Protein AF-A0A7C1HY81-F1 (afdb_monomer_lite)

Foldseek 3Di:
DVVVCVVVVHDDDDPPVVQVVCVVVVNADEAADAPVDDFPPCCVVDDVVSVHHGYDHQDPPCNVVCVVVDDDDDDDDDDDDDD

Secondary structure (DSSP, 8-state):
-HHHHHHTT-----TTHHHHHHHHHT-S-EEEE-TTS-SSS-GGGS-GGG---EEEE--SSSHHHHHHHPPPPPPP-------

pLDDT: mean 91.55, std 5.14, range [68.75, 98.06]

Radius of gyration: 17.79 Å; chains: 1; bounding box: 35×22×66 Å

Sequence (83 aa):
MAVALYQACIPFHLSEAREIFNMVNGNDFIGIIPDTVFPRYCHSLFPDEDRVIDYMNLGYENTEAIIAAAHWYPPDRISVVRS

Structure (mmCIF, N/CA/C/O backbone):
data_AF-A0A7C1HY81-F1
#
_entry.id   AF-A0A7C1HY81-F1
#
loop_
_atom_site.group_PDB
_atom_site.id
_atom_site.type_symbol
_atom_site.label_atom_id
_atom_site.label_alt_id
_atom_site.label_comp_id
_atom_site.label_asym_id
_atom_site.label_entity_id
_atom_site.label_seq_id
_atom_site.pdbx_PDB_ins_code
_atom_site.Cartn_x
_atom_site.Cartn_y
_atom_site.Cartn_z
_atom_site.occupancy
_atom_site.B_iso_or_equiv
_atom_site.auth_seq_id
_atom_site.auth_comp_id
_atom_site.auth_asym_id
_atom_site.auth_atom_id
_atom_site.pdbx_PDB_model_num
ATOM 1 N N . MET A 1 1 ? -5.406 6.377 17.456 1.00 79.25 1 MET A N 1
ATOM 2 C CA . MET A 1 1 ? -6.813 6.569 17.884 1.00 79.25 1 MET A CA 1
ATOM 3 C C . MET A 1 1 ? -7.429 5.291 18.458 1.00 79.25 1 MET A C 1
ATOM 5 O O . MET A 1 1 ? -7.899 5.345 19.584 1.00 79.25 1 MET A O 1
ATOM 9 N N . ALA A 1 2 ? -7.365 4.144 17.765 1.00 90.12 2 ALA A N 1
ATOM 10 C CA . ALA A 1 2 ? -7.938 2.871 18.240 1.00 90.12 2 ALA A CA 1
ATOM 11 C C . ALA A 1 2 ? -7.485 2.448 19.656 1.00 90.12 2 ALA A C 1
ATOM 13 O O . ALA A 1 2 ? -8.313 2.092 20.487 1.00 90.12 2 ALA A O 1
ATOM 14 N N . VAL A 1 3 ? -6.188 2.572 19.968 1.00 92.88 3 VAL A N 1
ATOM 15 C CA . VAL A 1 3 ? -5.639 2.247 21.302 1.00 92.88 3 VAL A CA 1
ATOM 16 C C . VAL A 1 3 ? -6.292 3.072 22.418 1.00 92.88 3 VAL A C 1
ATOM 18 O O . VAL A 1 3 ? -6.613 2.530 23.470 1.00 92.88 3 VAL A O 1
ATOM 21 N N . ALA A 1 4 ? -6.544 4.362 22.184 1.00 96.69 4 ALA A N 1
ATOM 22 C CA . ALA A 1 4 ? -7.165 5.235 23.179 1.00 96.69 4 ALA A CA 1
ATOM 23 C C . ALA A 1 4 ? -8.639 4.865 23.431 1.00 96.69 4 ALA A C 1
ATOM 25 O O . ALA A 1 4 ? -9.079 4.865 24.577 1.00 96.69 4 ALA A O 1
ATOM 26 N N . LEU A 1 5 ? -9.388 4.499 22.381 1.00 96.31 5 LEU A N 1
ATOM 27 C CA . LEU A 1 5 ? -10.774 4.023 22.510 1.00 96.31 5 LEU A CA 1
ATOM 28 C C . LEU A 1 5 ? -10.844 2.717 23.307 1.00 96.31 5 LEU A C 1
ATOM 30 O O . LEU A 1 5 ? -11.678 2.588 24.201 1.00 96.31 5 LEU A O 1
ATOM 34 N N . TYR A 1 6 ? -9.920 1.790 23.033 1.00 95.50 6 TYR A N 1
ATOM 35 C CA . TYR A 1 6 ? -9.784 0.545 23.786 1.00 95.50 6 TYR A CA 1
ATOM 36 C C . TYR A 1 6 ? -9.500 0.802 25.273 1.00 95.50 6 TYR A C 1
ATOM 38 O O . TYR A 1 6 ? -10.188 0.258 26.133 1.00 95.50 6 TYR A O 1
ATOM 46 N N . GLN A 1 7 ? -8.538 1.677 25.586 1.00 97.94 7 GLN A N 1
ATOM 47 C CA . GLN A 1 7 ? -8.190 2.039 26.967 1.00 97.94 7 GLN A CA 1
ATOM 48 C C . GLN A 1 7 ? -9.336 2.732 27.720 1.00 97.94 7 GLN A C 1
ATOM 50 O O . GLN A 1 7 ? -9.452 2.574 28.931 1.00 97.94 7 GLN A O 1
ATOM 55 N N . ALA A 1 8 ? -10.184 3.479 27.012 1.00 98.00 8 ALA A N 1
ATOM 56 C CA . ALA A 1 8 ? -11.361 4.138 27.572 1.00 98.00 8 ALA A CA 1
ATOM 57 C C . ALA A 1 8 ? -12.605 3.227 27.643 1.00 98.00 8 ALA A C 1
ATOM 59 O O . ALA A 1 8 ? -13.681 3.704 28.003 1.00 98.00 8 ALA A O 1
ATOM 60 N N . CYS A 1 9 ? -12.485 1.941 27.287 1.00 97.06 9 CYS A N 1
ATOM 61 C CA . CYS A 1 9 ? -13.599 0.990 27.201 1.00 97.06 9 CYS A CA 1
ATOM 62 C C . CYS A 1 9 ? -14.748 1.462 26.285 1.00 97.06 9 CYS A C 1
ATOM 64 O O . CYS A 1 9 ? -15.909 1.117 26.508 1.00 97.06 9 CYS A O 1
ATOM 66 N N . ILE A 1 10 ? -14.440 2.251 25.253 1.00 98.06 10 ILE A N 1
ATOM 67 C CA . ILE A 1 10 ? -15.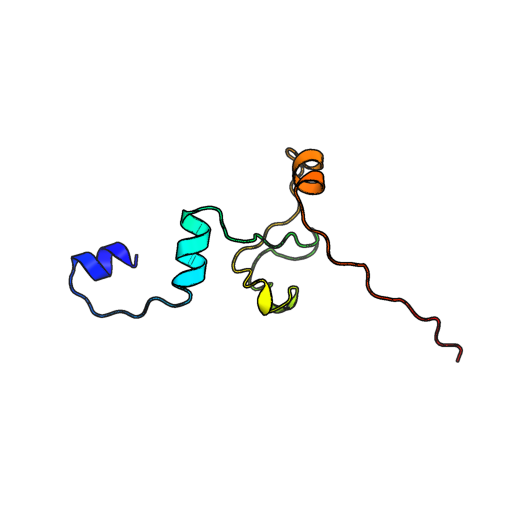425 2.730 24.278 1.00 98.06 10 ILE A CA 1
ATOM 68 C C . ILE A 1 10 ? -15.550 1.673 23.175 1.00 98.06 10 ILE A C 1
ATOM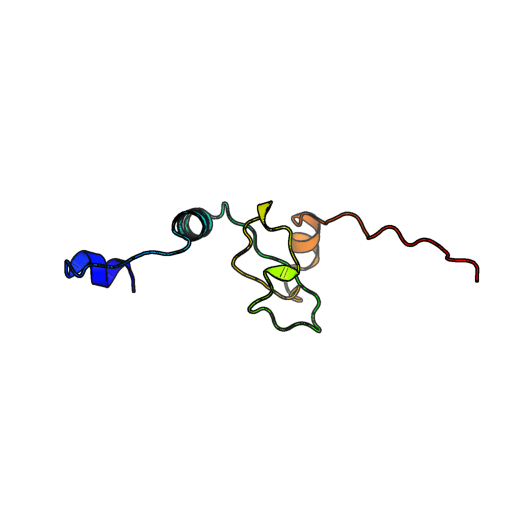 70 O O . ILE A 1 10 ? -14.533 1.345 22.568 1.00 98.06 10 ILE A O 1
ATOM 74 N N . PRO A 1 11 ? -16.750 1.141 22.871 1.00 96.94 11 PRO A N 1
ATOM 75 C CA . PRO A 1 11 ? -16.928 0.199 21.770 1.00 96.94 11 PRO A CA 1
ATOM 76 C C . PRO A 1 11 ? -16.563 0.829 20.423 1.00 96.94 11 PRO A C 1
ATOM 78 O O . PRO A 1 11 ? -17.004 1.933 20.104 1.00 96.94 11 PRO A O 1
ATOM 81 N N . PHE A 1 12 ? -15.788 0.114 19.613 1.00 95.44 12 PHE A N 1
ATOM 82 C CA . PHE A 1 12 ? -15.426 0.541 18.265 1.00 95.44 12 PHE A CA 1
ATOM 83 C C . PHE A 1 12 ? -15.234 -0.663 17.344 1.00 95.44 12 PHE A C 1
ATOM 85 O O . PHE A 1 12 ? -15.068 -1.796 17.796 1.00 95.44 12 PHE A O 1
ATOM 92 N N . HIS A 1 13 ? -15.234 -0.394 16.043 1.00 94.44 13 HIS A N 1
ATOM 93 C CA . HIS A 1 13 ? -14.869 -1.353 15.011 1.00 94.44 13 HIS A CA 1
ATOM 94 C C . HIS A 1 13 ? -13.538 -0.924 14.390 1.00 94.44 13 HIS A C 1
ATOM 96 O O . HIS A 1 13 ? -13.403 0.221 13.958 1.00 94.44 13 HIS A O 1
ATOM 102 N N . LEU A 1 14 ? -12.561 -1.832 14.351 1.00 91.81 14 LEU A N 1
ATOM 103 C CA . LEU A 1 14 ? -11.303 -1.622 13.640 1.00 91.81 14 LEU A CA 1
ATOM 104 C C . LEU A 1 14 ? -11.408 -2.268 12.258 1.00 91.81 14 LEU A C 1
ATOM 106 O O . LEU A 1 14 ? -11.282 -3.485 12.130 1.00 91.81 14 LEU A O 1
ATOM 110 N N . SER A 1 15 ? -11.669 -1.457 11.234 1.00 89.50 15 SER A N 1
ATOM 111 C CA . SER A 1 15 ? -11.560 -1.905 9.845 1.00 89.50 15 SER A CA 1
ATOM 112 C C . SER A 1 15 ? -10.110 -2.250 9.515 1.00 89.50 15 SER A C 1
ATOM 114 O O . SER A 1 15 ? -9.193 -1.694 10.117 1.00 89.50 15 SER A O 1
ATOM 116 N N . GLU A 1 16 ? -9.918 -3.173 8.570 1.00 88.38 16 GLU A N 1
ATOM 117 C CA . GLU A 1 16 ? -8.593 -3.520 8.030 1.00 88.38 16 GLU A CA 1
ATOM 118 C C . GLU A 1 16 ? -7.574 -3.943 9.108 1.00 88.38 16 GLU A C 1
ATOM 120 O O . GLU A 1 16 ? -6.369 -3.721 9.004 1.00 88.38 16 GLU A O 1
ATOM 125 N N . ALA A 1 17 ? -8.055 -4.558 10.197 1.00 91.31 17 ALA A N 1
ATOM 126 C CA . ALA A 1 17 ? -7.216 -4.911 11.342 1.00 91.31 17 ALA A CA 1
ATOM 127 C C . ALA A 1 17 ? -6.033 -5.819 10.960 1.00 91.31 17 ALA A C 1
ATOM 129 O O . ALA A 1 17 ? -4.970 -5.738 11.574 1.00 91.31 17 ALA A O 1
ATOM 130 N N . ARG A 1 18 ? -6.210 -6.671 9.940 1.00 92.25 18 ARG A N 1
ATOM 131 C CA . ARG A 1 18 ? -5.154 -7.545 9.419 1.00 92.25 18 ARG A CA 1
ATOM 132 C C . ARG A 1 18 ? -4.074 -6.746 8.693 1.00 92.25 18 ARG A C 1
ATOM 134 O O . ARG A 1 18 ? -2.896 -7.019 8.887 1.00 92.25 18 ARG A O 1
ATOM 141 N N . GLU A 1 19 ? -4.467 -5.766 7.894 1.00 92.94 19 GLU A N 1
ATOM 142 C CA . GLU A 1 19 ? -3.556 -4.931 7.111 1.00 92.94 19 GLU A CA 1
ATOM 143 C C . GLU A 1 19 ? -2.768 -4.017 8.048 1.00 92.94 19 GLU A C 1
ATOM 145 O O . GLU A 1 19 ? -1.546 -3.959 7.969 1.00 92.94 19 GLU A O 1
ATOM 150 N N . ILE A 1 20 ? -3.446 -3.421 9.035 1.00 91.56 20 ILE A N 1
ATOM 151 C CA . ILE A 1 20 ? -2.803 -2.639 10.099 1.00 91.56 20 ILE A CA 1
ATOM 152 C C . ILE A 1 20 ? -1.801 -3.500 10.878 1.00 91.56 20 ILE A C 1
ATOM 154 O O . ILE A 1 20 ? -0.701 -3.045 11.187 1.00 91.56 20 ILE A O 1
ATOM 158 N N . PHE A 1 21 ? -2.157 -4.747 11.202 1.00 93.12 21 PHE A N 1
ATOM 159 C CA . PHE A 1 21 ? -1.237 -5.664 11.871 1.00 93.12 21 PHE A CA 1
ATOM 160 C C . PHE A 1 21 ? -0.012 -5.976 11.003 1.00 93.12 21 PHE A C 1
ATOM 162 O O . PHE A 1 21 ? 1.109 -5.958 11.510 1.00 93.12 21 PHE A O 1
ATOM 169 N N . ASN A 1 22 ? -0.200 -6.230 9.708 1.00 94.94 22 ASN A N 1
ATOM 170 C CA . ASN A 1 22 ? 0.904 -6.473 8.782 1.00 94.94 22 ASN A CA 1
ATOM 171 C C . ASN A 1 22 ? 1.823 -5.251 8.663 1.00 94.94 22 ASN A C 1
ATOM 173 O O . ASN A 1 22 ? 3.032 -5.423 8.781 1.00 94.94 22 ASN A O 1
ATOM 177 N N . MET A 1 23 ? 1.256 -4.046 8.559 1.00 92.81 23 MET A N 1
ATOM 178 C CA . MET A 1 23 ? 1.991 -2.778 8.5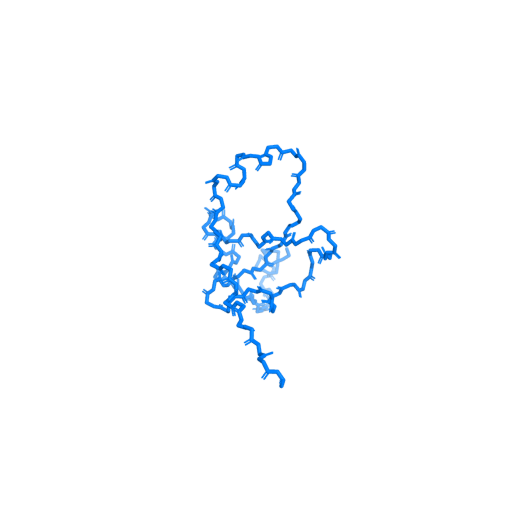09 1.00 92.81 23 MET A CA 1
ATOM 179 C C . MET A 1 23 ? 2.889 -2.572 9.726 1.00 92.81 23 MET A C 1
ATOM 181 O O . MET A 1 23 ? 4.067 -2.251 9.600 1.00 92.81 23 MET A O 1
ATOM 185 N N . VAL A 1 24 ? 2.374 -2.833 10.930 1.00 92.62 24 VAL A N 1
ATOM 186 C CA . VAL A 1 24 ? 3.176 -2.716 12.161 1.00 92.62 24 VAL A CA 1
ATOM 187 C C . VAL A 1 24 ? 4.341 -3.717 12.193 1.00 92.62 24 VAL A C 1
ATOM 189 O O . VAL A 1 24 ? 5.362 -3.441 12.819 1.00 92.62 24 VAL A O 1
ATOM 192 N N . ASN A 1 25 ? 4.209 -4.864 11.522 1.00 95.44 25 ASN A N 1
ATOM 193 C CA . ASN A 1 25 ? 5.255 -5.886 11.448 1.00 95.44 25 ASN A CA 1
ATOM 194 C C . ASN A 1 25 ? 6.151 -5.766 10.199 1.00 95.44 25 ASN A C 1
ATOM 196 O O . ASN A 1 25 ? 7.089 -6.550 10.077 1.00 95.44 25 ASN A O 1
ATOM 200 N N . GLY A 1 26 ? 5.873 -4.831 9.281 1.00 93.81 26 GLY A N 1
ATOM 201 C CA . GLY A 1 26 ? 6.569 -4.719 7.993 1.00 93.81 26 GLY A CA 1
ATOM 202 C C . GLY A 1 26 ? 6.326 -5.904 7.049 1.00 93.81 26 GLY A C 1
ATOM 203 O O . GLY A 1 26 ? 7.196 -6.242 6.252 1.00 93.81 26 GLY A O 1
ATOM 204 N N . ASN A 1 27 ? 5.177 -6.571 7.186 1.00 94.44 27 ASN A N 1
ATOM 205 C CA . ASN A 1 27 ? 4.747 -7.690 6.336 1.00 94.44 27 ASN A CA 1
ATOM 206 C C . ASN A 1 27 ? 3.716 -7.262 5.277 1.00 94.44 27 ASN A C 1
ATOM 208 O O . ASN A 1 27 ? 3.123 -8.108 4.608 1.00 94.44 27 ASN A O 1
ATOM 212 N N . ASP A 1 28 ? 3.403 -5.975 5.215 1.00 94.12 28 ASP A N 1
ATOM 213 C CA . ASP A 1 28 ? 2.497 -5.364 4.256 1.00 94.12 28 ASP A CA 1
ATOM 214 C C . ASP A 1 28 ? 3.203 -5.008 2.943 1.00 94.12 28 ASP A C 1
ATOM 216 O O . ASP A 1 28 ? 4.422 -5.104 2.801 1.00 94.12 28 ASP A O 1
ATOM 220 N N . PHE A 1 29 ? 2.397 -4.593 1.970 1.00 93.50 29 PHE A N 1
ATOM 221 C CA . PHE A 1 29 ? 2.869 -4.061 0.703 1.00 93.50 29 PHE A CA 1
ATOM 222 C C . PHE A 1 29 ? 2.534 -2.576 0.613 1.00 93.50 29 PHE A C 1
ATOM 224 O O . PHE A 1 29 ? 1.419 -2.163 0.937 1.00 93.50 29 PHE A O 1
ATOM 231 N N . ILE A 1 30 ? 3.485 -1.798 0.098 1.00 94.25 30 ILE A N 1
ATOM 232 C CA . ILE A 1 30 ? 3.272 -0.411 -0.314 1.00 94.25 30 ILE A CA 1
ATOM 233 C C . ILE A 1 30 ? 3.203 -0.388 -1.838 1.00 94.25 30 ILE A C 1
ATOM 235 O O . ILE A 1 30 ? 4.127 -0.838 -2.520 1.00 94.25 30 ILE A O 1
ATOM 239 N N . GLY A 1 31 ? 2.113 0.145 -2.382 1.00 95.19 31 GLY A N 1
ATOM 240 C CA . GLY A 1 31 ? 1.935 0.266 -3.822 1.00 95.19 31 GLY A CA 1
ATOM 241 C C . GLY A 1 31 ? 2.773 1.408 -4.387 1.00 95.19 31 GLY A C 1
ATOM 242 O O . GLY A 1 31 ? 2.509 2.575 -4.091 1.00 95.19 31 GLY A O 1
ATOM 243 N N . ILE A 1 32 ? 3.756 1.089 -5.230 1.00 94.88 32 ILE A N 1
ATOM 244 C CA . ILE A 1 32 ? 4.526 2.096 -5.970 1.00 94.88 32 ILE A CA 1
ATOM 245 C C . ILE A 1 32 ? 3.715 2.518 -7.195 1.00 94.88 32 ILE A C 1
ATOM 247 O O . ILE A 1 32 ? 3.421 1.700 -8.067 1.00 94.88 32 ILE A O 1
ATOM 251 N N . ILE A 1 33 ? 3.349 3.795 -7.260 1.00 94.56 33 ILE A N 1
ATOM 252 C CA . ILE A 1 33 ? 2.509 4.359 -8.319 1.00 94.56 33 ILE A CA 1
ATOM 253 C C . ILE A 1 33 ? 3.272 5.391 -9.165 1.00 94.56 33 ILE A C 1
ATOM 255 O O . ILE A 1 33 ? 4.245 5.984 -8.689 1.00 94.56 33 ILE A O 1
ATOM 259 N N . PRO A 1 34 ? 2.830 5.658 -10.410 1.00 92.12 34 PRO A N 1
ATOM 260 C CA . PRO A 1 34 ? 3.451 6.674 -11.255 1.00 92.12 34 PRO A CA 1
ATOM 261 C C . PRO A 1 34 ? 3.429 8.061 -10.610 1.00 92.12 34 PRO A C 1
ATOM 263 O O . PRO A 1 34 ? 2.434 8.438 -9.995 1.00 92.12 34 PRO A O 1
ATOM 266 N N . ASP A 1 35 ? 4.470 8.861 -10.840 1.00 92.56 35 ASP A N 1
ATOM 267 C CA . ASP A 1 35 ? 4.615 10.222 -10.288 1.00 92.56 35 ASP A CA 1
ATOM 268 C C . ASP A 1 35 ? 3.483 11.183 -10.679 1.00 92.56 35 ASP A C 1
ATOM 270 O O . ASP A 1 35 ? 3.254 12.204 -10.033 1.00 92.56 35 ASP A O 1
ATOM 274 N N . THR A 1 36 ? 2.750 10.866 -11.745 1.00 93.69 36 THR A N 1
ATOM 275 C CA . THR A 1 36 ? 1.592 11.641 -12.202 1.00 93.69 36 THR A CA 1
ATOM 276 C C . THR A 1 36 ? 0.321 11.362 -11.398 1.00 93.69 36 THR A C 1
ATOM 278 O O . THR A 1 36 ? -0.689 12.031 -11.611 1.00 93.69 36 THR A O 1
ATOM 281 N N . VAL A 1 37 ? 0.333 10.356 -10.522 1.00 94.69 37 VAL A N 1
ATOM 282 C CA . VAL A 1 37 ? -0.809 9.937 -9.708 1.00 94.69 37 VAL A CA 1
ATOM 283 C C . VAL A 1 37 ? -0.541 10.303 -8.252 1.00 94.69 37 VAL A C 1
ATOM 285 O O . VAL A 1 37 ? 0.534 10.049 -7.713 1.00 94.69 37 VAL A O 1
ATOM 288 N N . PHE A 1 38 ? -1.532 10.911 -7.603 1.00 95.00 38 PHE A N 1
ATOM 289 C CA . PHE A 1 38 ? -1.440 11.250 -6.188 1.00 95.00 38 PHE A CA 1
ATOM 290 C C . PHE A 1 38 ? -1.591 9.976 -5.335 1.00 95.00 38 PHE A C 1
ATOM 292 O O . PHE A 1 38 ? -2.566 9.254 -5.548 1.00 95.00 38 PHE A O 1
ATOM 299 N N . PRO A 1 39 ? -0.696 9.695 -4.366 1.00 94.62 39 PRO A N 1
ATOM 300 C CA . PRO A 1 39 ? -0.635 8.427 -3.629 1.00 94.62 39 PRO A CA 1
ATOM 301 C C . PRO A 1 39 ? -1.698 8.333 -2.532 1.00 94.62 39 PRO A C 1
ATOM 303 O O . PRO A 1 39 ? -1.408 8.185 -1.349 1.00 94.62 39 PRO A O 1
ATOM 306 N N . ARG A 1 40 ? -2.967 8.459 -2.917 1.00 92.06 40 ARG A N 1
ATOM 307 C CA . ARG A 1 40 ? -4.118 8.205 -2.053 1.00 92.06 40 ARG A CA 1
ATOM 308 C C . ARG A 1 40 ? -5.248 7.598 -2.855 1.00 92.06 40 ARG A C 1
ATOM 310 O O . ARG A 1 40 ? -5.528 8.033 -3.967 1.00 92.06 40 ARG A O 1
ATOM 317 N N . TYR A 1 41 ? -5.957 6.669 -2.219 1.00 89.19 41 TYR A N 1
ATOM 318 C CA . TYR A 1 41 ? -7.126 6.004 -2.797 1.00 89.19 41 TYR A CA 1
ATOM 319 C C . TYR A 1 41 ? -6.803 5.227 -4.085 1.00 89.19 41 TYR A C 1
ATOM 321 O O . TYR A 1 41 ? -7.634 5.140 -4.983 1.00 89.19 41 TYR A O 1
ATOM 329 N N . CYS A 1 42 ? -5.609 4.635 -4.167 1.00 94.44 42 CYS A N 1
ATOM 330 C CA . CYS A 1 42 ? -5.128 3.922 -5.353 1.00 94.44 42 CYS A CA 1
ATOM 331 C C . CYS A 1 42 ? -5.439 2.416 -5.346 1.00 94.44 42 CYS A C 1
ATOM 333 O O . CYS A 1 42 ? -4.851 1.681 -6.133 1.00 94.44 42 CYS A O 1
ATOM 335 N N . HIS A 1 43 ? -6.367 1.956 -4.500 1.00 92.19 43 HIS A N 1
ATOM 336 C CA . HIS A 1 43 ? -6.723 0.537 -4.345 1.00 92.19 43 HIS A CA 1
ATOM 337 C C . HIS A 1 43 ? -7.035 -0.143 -5.680 1.00 92.19 43 HIS A C 1
ATOM 339 O O . HIS A 1 43 ? -6.570 -1.244 -5.927 1.00 92.19 43 HIS A O 1
ATOM 345 N N . SER A 1 44 ? -7.732 0.547 -6.589 1.00 92.94 44 SER A N 1
ATOM 346 C CA . SER A 1 44 ? -8.102 -0.008 -7.895 1.00 92.94 44 SER A CA 1
ATOM 347 C C . SER A 1 44 ? -6.942 -0.158 -8.886 1.00 92.94 44 SER A C 1
ATOM 349 O O . SER A 1 44 ? -7.170 -0.616 -10.002 1.00 92.94 44 SER A O 1
ATOM 351 N N . LEU A 1 45 ? -5.733 0.302 -8.546 1.00 92.88 45 LEU A N 1
ATOM 352 C CA . LEU A 1 45 ? -4.537 0.136 -9.382 1.00 92.88 45 LEU A CA 1
ATOM 353 C C . LEU A 1 45 ? -3.788 -1.168 -9.086 1.00 92.88 45 LEU A C 1
ATOM 355 O O . LEU A 1 45 ? -2.862 -1.505 -9.819 1.00 92.88 45 LEU A O 1
ATOM 359 N N . PHE A 1 46 ? -4.177 -1.883 -8.031 1.00 93.38 46 PHE A N 1
ATOM 360 C CA . PHE A 1 46 ? -3.547 -3.121 -7.592 1.00 93.38 46 PHE A CA 1
ATOM 361 C C . PHE A 1 46 ? -4.598 -4.238 -7.498 1.00 93.38 46 PHE A C 1
ATOM 363 O O . PHE A 1 46 ? -5.778 -3.946 -7.300 1.00 93.38 46 PHE A O 1
ATOM 370 N N . PRO A 1 47 ? -4.201 -5.512 -7.646 1.00 93.00 47 PRO A N 1
ATOM 371 C CA . PRO A 1 47 ? -5.075 -6.643 -7.353 1.00 93.00 47 PRO A CA 1
ATOM 372 C C . PRO A 1 47 ? -5.583 -6.616 -5.904 1.00 93.00 47 PRO A C 1
ATOM 374 O O . PRO A 1 47 ? -4.824 -6.344 -4.970 1.00 93.00 47 PRO A O 1
ATOM 377 N N . ASP A 1 48 ? -6.858 -6.958 -5.699 1.00 92.00 48 ASP A N 1
ATOM 378 C CA . ASP A 1 48 ? -7.475 -7.008 -4.364 1.00 92.00 48 ASP A CA 1
ATOM 379 C C . ASP A 1 48 ? -6.778 -8.036 -3.450 1.00 92.00 48 ASP A C 1
ATOM 381 O O . ASP A 1 48 ? -6.763 -7.894 -2.221 1.00 92.00 48 ASP A O 1
ATOM 385 N N . GLU A 1 49 ? -6.185 -9.076 -4.042 1.00 92.00 49 GLU A N 1
ATOM 386 C CA . GLU A 1 49 ? -5.451 -10.136 -3.351 1.00 92.00 49 GLU A CA 1
ATOM 387 C C . GLU A 1 49 ? -4.190 -9.630 -2.646 1.00 92.00 49 GLU A C 1
ATOM 389 O O . GLU A 1 49 ? -3.811 -10.191 -1.614 1.00 92.00 49 GLU A O 1
ATOM 394 N N . ASP A 1 50 ? -3.578 -8.561 -3.161 1.00 91.75 50 ASP A N 1
ATOM 395 C CA . ASP A 1 50 ? -2.346 -7.991 -2.612 1.00 91.75 50 ASP A CA 1
ATOM 396 C C . ASP A 1 50 ? -2.618 -7.123 -1.376 1.00 91.75 50 ASP A C 1
ATOM 398 O O . ASP A 1 50 ? -1.719 -6.881 -0.572 1.00 91.75 50 ASP A O 1
ATOM 402 N N . ARG A 1 51 ? -3.878 -6.706 -1.176 1.00 92.50 51 ARG A N 1
ATOM 403 C CA . ARG A 1 51 ? -4.354 -5.989 0.023 1.00 92.50 51 ARG A CA 1
ATOM 404 C C . ARG A 1 51 ? -3.507 -4.755 0.361 1.00 92.50 51 ARG A C 1
ATOM 406 O O . ARG A 1 51 ? -3.251 -4.469 1.531 1.00 92.50 51 ARG A O 1
ATOM 413 N N . VAL A 1 52 ? -3.083 -4.026 -0.671 1.00 94.00 52 VAL A N 1
ATOM 414 C CA . VAL A 1 52 ? -2.301 -2.790 -0.555 1.00 94.00 52 VAL A CA 1
ATOM 415 C C . VAL A 1 52 ? -3.186 -1.673 0.001 1.00 94.00 52 VAL A C 1
ATOM 417 O O . VAL A 1 52 ? -4.161 -1.288 -0.648 1.00 94.00 52 VAL A O 1
ATOM 420 N N . ILE A 1 53 ? -2.827 -1.133 1.168 1.00 92.25 53 ILE A N 1
ATOM 421 C CA . ILE A 1 53 ? -3.565 -0.043 1.839 1.00 92.25 53 ILE A CA 1
ATOM 422 C C . ILE A 1 53 ? -2.791 1.280 1.914 1.00 92.25 53 ILE A C 1
ATOM 424 O O . ILE A 1 53 ? -3.362 2.297 2.309 1.00 92.25 53 ILE A O 1
ATOM 428 N N . ASP A 1 54 ? -1.513 1.284 1.525 1.00 93.75 54 ASP A N 1
ATOM 429 C CA . ASP A 1 54 ? -0.681 2.488 1.469 1.00 93.75 54 ASP A CA 1
ATOM 430 C C . ASP A 1 54 ? 0.080 2.576 0.142 1.00 93.75 54 ASP A C 1
ATOM 432 O O . ASP A 1 54 ? 0.365 1.565 -0.508 1.00 93.75 54 ASP A O 1
ATOM 436 N N . TYR A 1 55 ? 0.380 3.801 -0.282 1.00 95.19 55 TYR A N 1
ATOM 437 C CA . TYR A 1 55 ? 0.906 4.087 -1.614 1.00 95.19 55 TYR A CA 1
ATOM 438 C C . TYR A 1 55 ? 2.016 5.123 -1.5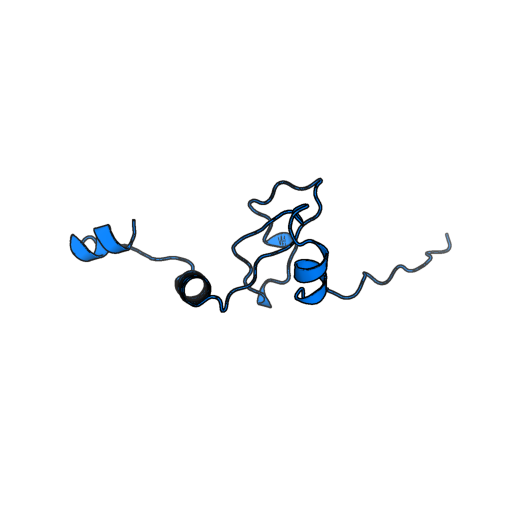62 1.00 95.19 55 TYR A C 1
ATOM 440 O O . TYR A 1 55 ? 2.002 6.048 -0.751 1.00 95.19 55 TYR A O 1
ATOM 448 N N . MET A 1 56 ? 2.945 5.021 -2.505 1.00 94.50 56 MET A N 1
ATOM 449 C CA . MET A 1 56 ? 3.988 6.019 -2.688 1.00 94.50 56 MET A CA 1
ATOM 450 C C . MET A 1 56 ? 4.297 6.230 -4.164 1.00 94.50 56 MET A C 1
ATOM 452 O O . MET A 1 56 ? 4.203 5.312 -4.975 1.00 94.50 56 MET A O 1
ATOM 456 N N . ASN A 1 57 ? 4.725 7.439 -4.505 1.00 94.50 57 ASN A N 1
ATOM 457 C CA . ASN A 1 57 ? 5.482 7.650 -5.732 1.00 94.50 57 ASN A CA 1
ATOM 458 C C . ASN A 1 57 ? 6.917 7.152 -5.525 1.00 94.50 57 ASN A C 1
ATOM 460 O O . ASN A 1 57 ? 7.418 7.146 -4.394 1.00 94.50 57 ASN A O 1
ATOM 464 N N . LEU A 1 58 ? 7.585 6.738 -6.602 1.00 91.62 58 LEU A N 1
ATOM 465 C CA . LEU A 1 58 ? 8.973 6.300 -6.511 1.00 91.62 58 LEU A CA 1
ATOM 466 C C . LEU A 1 58 ? 9.855 7.523 -6.228 1.00 91.62 58 LEU A C 1
ATOM 468 O O . LEU A 1 58 ? 10.101 8.351 -7.098 1.00 91.62 58 LEU A O 1
ATOM 472 N N . GLY A 1 59 ? 10.301 7.660 -4.980 1.00 84.62 59 GLY A N 1
ATOM 473 C CA . GLY A 1 59 ? 11.154 8.770 -4.571 1.00 84.62 59 GLY A CA 1
ATOM 474 C C . GLY A 1 59 ? 12.510 8.773 -5.285 1.00 84.62 59 GLY A C 1
ATOM 475 O O . GLY A 1 59 ? 12.964 7.765 -5.829 1.00 84.62 59 GLY A O 1
ATOM 476 N N . TYR A 1 60 ? 13.192 9.916 -5.226 1.00 87.31 60 TYR A N 1
ATOM 477 C CA . TYR A 1 60 ? 14.541 10.098 -5.783 1.00 87.31 60 TYR A CA 1
ATOM 478 C C . TYR A 1 60 ? 15.656 9.587 -4.857 1.00 87.31 60 TYR A C 1
ATOM 480 O O . TYR A 1 60 ? 16.820 9.514 -5.247 1.00 87.31 60 TYR A O 1
ATOM 488 N N . GLU A 1 61 ? 15.317 9.262 -3.610 1.00 89.94 61 GLU A N 1
ATOM 489 C CA . GLU A 1 61 ? 16.255 8.733 -2.628 1.00 89.94 61 GLU A CA 1
ATOM 490 C C . GLU A 1 61 ? 16.250 7.206 -2.678 1.00 89.94 61 GLU A C 1
ATOM 492 O O . GLU A 1 61 ? 15.198 6.577 -2.589 1.00 89.94 61 GLU A O 1
ATOM 497 N N . ASN A 1 62 ? 17.434 6.598 -2.797 1.00 89.12 62 ASN A N 1
ATOM 498 C CA . ASN A 1 62 ? 17.608 5.141 -2.831 1.00 89.12 62 ASN A CA 1
ATOM 499 C C . ASN A 1 62 ? 16.794 4.422 -3.926 1.00 89.12 62 ASN A C 1
ATOM 501 O O . ASN A 1 62 ? 16.504 3.234 -3.789 1.00 89.12 62 ASN A O 1
ATOM 505 N N . THR A 1 63 ? 16.465 5.113 -5.023 1.00 92.19 63 THR A N 1
ATOM 506 C CA . THR A 1 63 ? 15.623 4.610 -6.118 1.00 92.19 63 THR A CA 1
ATOM 507 C C . THR A 1 63 ? 16.049 3.222 -6.598 1.00 92.19 63 THR A C 1
ATOM 509 O O . THR A 1 63 ? 15.226 2.316 -6.651 1.00 92.19 63 THR A O 1
ATOM 512 N N . GLU A 1 64 ? 17.341 3.012 -6.858 1.00 94.56 64 GLU A N 1
ATOM 513 C CA . GLU A 1 64 ? 17.869 1.719 -7.321 1.00 94.56 64 GLU A CA 1
ATOM 514 C C . GLU A 1 64 ? 17.655 0.584 -6.309 1.00 94.56 64 GLU A C 1
ATOM 516 O O . GLU A 1 64 ? 17.309 -0.535 -6.685 1.00 94.56 64 GLU A O 1
ATOM 521 N N . ALA A 1 65 ? 17.818 0.863 -5.013 1.00 94.50 65 ALA A N 1
ATOM 522 C CA . ALA A 1 65 ? 17.598 -0.132 -3.967 1.00 94.50 65 ALA A CA 1
ATOM 523 C C . ALA A 1 65 ? 16.111 -0.493 -3.845 1.00 94.50 65 ALA A C 1
ATOM 525 O O . ALA A 1 65 ? 15.777 -1.664 -3.672 1.00 94.50 65 ALA A O 1
ATOM 526 N N . ILE A 1 66 ? 15.224 0.498 -3.988 1.00 93.00 66 ILE A N 1
ATOM 527 C CA . ILE A 1 66 ? 13.772 0.285 -3.995 1.00 93.00 66 ILE A CA 1
ATOM 528 C C . ILE A 1 66 ? 13.369 -0.534 -5.225 1.00 93.00 66 ILE A C 1
ATOM 530 O O . ILE A 1 66 ? 12.665 -1.528 -5.078 1.00 93.00 66 ILE A O 1
ATOM 534 N N . ILE A 1 67 ? 13.858 -0.180 -6.419 1.00 93.44 67 ILE A N 1
ATOM 535 C CA . ILE A 1 67 ? 13.578 -0.916 -7.663 1.00 93.44 67 ILE A CA 1
ATOM 536 C C . ILE A 1 67 ? 14.019 -2.377 -7.548 1.00 93.44 67 ILE A C 1
ATOM 538 O O . ILE A 1 67 ? 13.282 -3.267 -7.971 1.00 93.44 67 ILE A O 1
ATOM 542 N N . ALA A 1 68 ? 15.198 -2.626 -6.970 1.00 94.25 68 ALA A N 1
ATOM 543 C CA . ALA A 1 68 ? 15.736 -3.972 -6.795 1.00 94.25 68 ALA A CA 1
ATOM 544 C C . ALA A 1 68 ? 14.952 -4.811 -5.770 1.00 94.25 68 ALA A C 1
ATOM 546 O O . ALA A 1 68 ? 14.894 -6.032 -5.902 1.00 94.25 68 ALA A O 1
ATOM 547 N N . ALA A 1 69 ? 14.366 -4.173 -4.754 1.00 92.44 69 ALA A N 1
ATOM 548 C CA . ALA A 1 69 ? 13.539 -4.834 -3.745 1.00 92.44 69 ALA A CA 1
ATOM 549 C C . ALA A 1 69 ? 12.065 -4.982 -4.167 1.00 92.44 69 ALA A C 1
ATOM 551 O O . ALA A 1 69 ? 11.339 -5.784 -3.581 1.00 92.44 69 ALA A O 1
ATOM 552 N N . ALA A 1 70 ? 11.614 -4.208 -5.157 1.00 93.31 70 ALA A N 1
ATOM 553 C CA . ALA A 1 70 ? 10.225 -4.175 -5.583 1.00 93.31 70 ALA A CA 1
ATOM 554 C C . ALA A 1 70 ? 9.811 -5.445 -6.338 1.00 93.31 70 ALA A C 1
ATOM 556 O O . ALA A 1 70 ? 10.553 -6.010 -7.146 1.00 93.31 70 ALA A O 1
ATOM 557 N N . HIS A 1 71 ? 8.564 -5.855 -6.111 1.00 92.19 71 HIS A N 1
ATOM 558 C CA . HIS A 1 71 ? 7.894 -6.845 -6.938 1.00 92.19 71 HIS A CA 1
ATOM 559 C C . HIS A 1 71 ? 7.130 -6.134 -8.059 1.00 92.19 71 HIS A C 1
ATOM 561 O O . HIS A 1 71 ? 6.245 -5.324 -7.790 1.00 92.19 71 HIS A O 1
ATOM 567 N N . TRP A 1 72 ? 7.480 -6.427 -9.312 1.00 89.81 72 TRP A N 1
ATOM 568 C CA . TRP A 1 72 ? 6.873 -5.798 -10.485 1.00 89.81 72 TRP A CA 1
ATOM 569 C C . TRP A 1 72 ? 5.859 -6.728 -11.143 1.00 89.81 72 TRP A C 1
ATOM 571 O O . TRP A 1 72 ? 6.170 -7.883 -11.446 1.00 89.81 72 TRP A O 1
ATOM 581 N N . TYR A 1 73 ? 4.669 -6.200 -11.429 1.00 87.56 73 TYR A N 1
ATOM 582 C CA . TYR A 1 73 ? 3.689 -6.896 -12.254 1.00 87.56 73 TYR A CA 1
ATOM 583 C C . TYR A 1 73 ? 4.205 -7.048 -13.690 1.00 87.56 73 TYR A C 1
ATOM 585 O O . TYR A 1 73 ? 4.909 -6.166 -14.198 1.00 87.56 73 TYR A O 1
ATOM 593 N N . PRO A 1 74 ? 3.858 -8.149 -14.377 1.00 88.31 74 PRO A N 1
ATOM 594 C CA . PRO A 1 74 ? 4.162 -8.277 -15.790 1.00 88.31 74 PRO A CA 1
ATOM 595 C C . PRO A 1 74 ? 3.453 -7.164 -16.578 1.00 88.31 74 PRO A C 1
ATOM 597 O O . PRO A 1 74 ? 2.320 -6.811 -16.251 1.00 88.31 74 PRO A O 1
ATOM 600 N N . PRO A 1 75 ? 4.087 -6.618 -17.628 1.00 83.81 75 PRO A N 1
ATOM 601 C CA . PRO A 1 75 ? 3.453 -5.608 -18.459 1.00 83.81 75 PRO A CA 1
ATOM 602 C C . PRO A 1 75 ? 2.212 -6.176 -19.150 1.00 83.81 75 PRO A C 1
ATOM 604 O O . PRO A 1 75 ? 2.198 -7.339 -19.574 1.00 83.81 75 PRO A O 1
ATOM 607 N N . ASP A 1 76 ? 1.202 -5.326 -19.327 1.00 82.88 76 ASP A N 1
ATOM 608 C CA . ASP A 1 76 ? 0.007 -5.686 -20.080 1.00 82.88 76 ASP A CA 1
ATOM 609 C C . ASP A 1 76 ? 0.369 -6.139 -21.495 1.00 82.88 76 ASP A C 1
ATOM 611 O O . ASP A 1 76 ? 1.179 -5.531 -22.207 1.00 82.88 76 ASP A O 1
ATOM 615 N N . ARG A 1 77 ? -0.266 -7.226 -21.938 1.00 84.19 77 ARG A N 1
ATOM 616 C CA . ARG A 1 77 ? -0.051 -7.747 -23.285 1.00 84.19 77 ARG A CA 1
ATOM 617 C C . ARG A 1 77 ? -0.714 -6.825 -24.304 1.00 84.19 77 ARG A C 1
ATOM 619 O O . ARG A 1 77 ? -1.922 -6.883 -24.522 1.00 84.19 77 ARG A O 1
ATOM 626 N N . ILE A 1 78 ? 0.095 -6.042 -25.003 1.00 86.06 78 ILE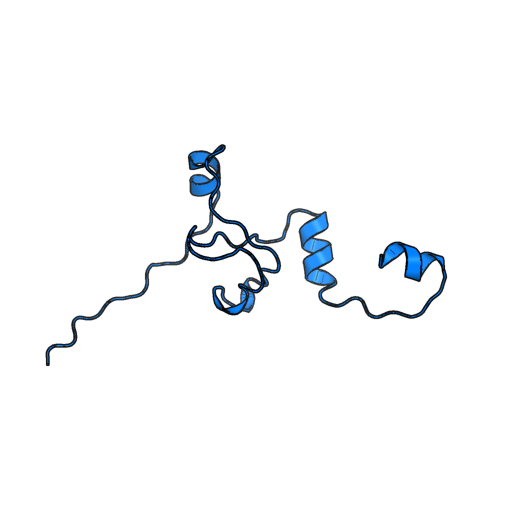 A N 1
ATOM 627 C CA . ILE A 1 78 ? -0.372 -5.227 -26.124 1.00 86.06 78 ILE A CA 1
ATOM 628 C C . ILE A 1 78 ? -0.607 -6.142 -27.334 1.00 86.06 78 ILE A C 1
ATOM 630 O O . ILE A 1 78 ? 0.266 -6.921 -27.724 1.00 86.06 78 ILE A O 1
ATOM 634 N N . SER A 1 79 ? -1.791 -6.055 -27.944 1.00 83.81 79 SER A N 1
ATOM 635 C CA . SER A 1 79 ? -2.103 -6.734 -29.205 1.00 83.81 79 SER A CA 1
ATOM 636 C C . SER A 1 79 ? -2.374 -5.709 -30.300 1.00 83.81 79 SER A C 1
ATOM 638 O O . SER A 1 79 ? -3.077 -4.722 -30.093 1.00 83.81 79 SER A O 1
ATOM 640 N N . VAL A 1 80 ? -1.780 -5.921 -31.476 1.00 83.81 80 VAL A N 1
ATOM 641 C CA . VAL A 1 80 ? -2.031 -5.067 -32.639 1.00 83.81 80 VAL A CA 1
ATOM 642 C C . VAL A 1 80 ? -3.382 -5.462 -33.220 1.00 83.81 80 VAL A C 1
ATOM 644 O O . VAL A 1 80 ? -3.505 -6.506 -33.861 1.00 83.81 80 VAL A O 1
ATOM 647 N N . VAL A 1 81 ? -4.395 -4.627 -33.003 1.00 81.44 81 VAL A N 1
ATOM 648 C CA . VAL A 1 81 ? -5.682 -4.765 -33.685 1.00 81.44 81 VAL A CA 1
ATOM 649 C C . VAL A 1 81 ? -5.502 -4.219 -35.099 1.00 81.44 81 VAL A C 1
ATOM 651 O O . VAL A 1 81 ? -5.313 -3.019 -35.288 1.00 81.44 81 VAL A O 1
ATOM 654 N N . ARG A 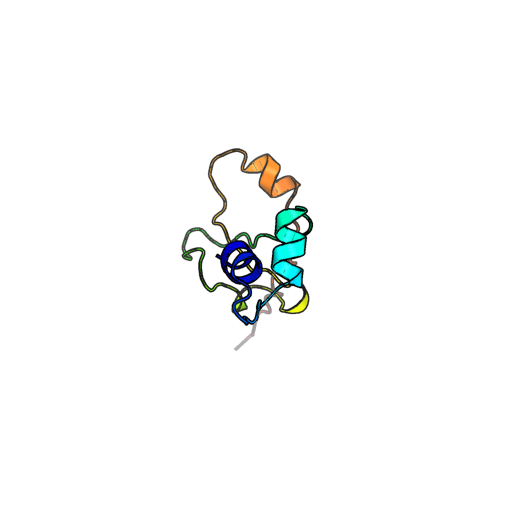1 82 ? -5.499 -5.103 -36.101 1.00 70.50 82 ARG A N 1
ATOM 655 C CA . ARG A 1 82 ? -5.593 -4.677 -37.502 1.00 70.50 82 ARG A CA 1
ATOM 656 C C . ARG A 1 82 ? -7.054 -4.326 -37.783 1.00 70.50 82 ARG A C 1
ATOM 658 O O . ARG A 1 82 ? -7.904 -5.210 -37.708 1.00 70.50 82 ARG A O 1
ATOM 665 N N . SER A 1 83 ? -7.306 -3.041 -38.029 1.00 68.75 83 SER A N 1
ATOM 666 C CA . SER A 1 83 ? -8.560 -2.505 -38.578 1.00 68.75 83 SER A CA 1
ATOM 667 C C . SER A 1 83 ? -8.820 -3.015 -39.988 1.00 68.75 83 SER A C 1
ATOM 669 O O . SER A 1 83 ? -7.819 -3.073 -40.743 1.00 68.75 83 SER A O 1
#